Protein AF-A0A379AKD0-F1 (afdb_monomer_lite)

pLDDT: mean 84.81, std 11.89, range [56.19, 95.0]

Sequence (108 aa):
MKQSIRILLLTGLLGFSSTSFALSESEAEDLADLTAVFVYLKNDCGYQDLPDAQIRKALVFFAQQNRWDLSNYSNYNMKALGEDSYRDLSGIAITNDKKVQVHWPAIR

Foldseek 3Di:
DVVVVVVVVVVVVVPDDDPQDAADPVNLLVLLLLVLVVVCCCPPVPPVVPDPVVSVVVSVVVCVVVVHHCPCVVVDPSVVSNVVSNVVLVPPPDHPVVSCVPVPVVVD

Radius of gyration: 21.16 Å; chains: 1; bounding box: 57×25×58 Å

InterPro domains:
  IPR019114 Chaperone lipoprotein, PulS/OutS-like [NF037975] (1-101)
  IPR019114 Chaperone lipoprotein, PulS/OutS-like [PF09691] (22-89)
  IPR038432 PulS/OutS-like superfamily [G3DSA:1.20.58.1630] (23-102)

Organism: Enterobacter agglomerans (NCBI:txid549)

Secondary structure (DSSP, 8-state):
-HHHHHHHHHHHHTT------B--HHHHHHHHHHHHHHHHHHHHSS-TT--HHHHHHHHHHHHHHTT-BGGGGGGS-HHHHHHHHHHHHHHSSS-HHHHHHHH-GGG-

Structure (mmCIF, N/CA/C/O backbone):
data_AF-A0A379AKD0-F1
#
_entry.id   AF-A0A379AKD0-F1
#
loop_
_atom_site.group_PDB
_atom_site.id
_atom_site.type_symbol
_atom_site.label_atom_id
_atom_site.label_alt_id
_atom_site.label_comp_id
_atom_site.label_asym_id
_atom_site.label_entity_id
_atom_site.label_seq_id
_atom_site.pdbx_PDB_ins_code
_atom_site.Cartn_x
_atom_site.Cartn_y
_atom_site.Cartn_z
_atom_site.occupancy
_atom_site.B_iso_or_equiv
_atom_site.auth_seq_id
_atom_site.auth_comp_id
_atom_site.auth_asym_id
_atom_site.auth_atom_id
_atom_site.pdbx_PDB_model_num
ATOM 1 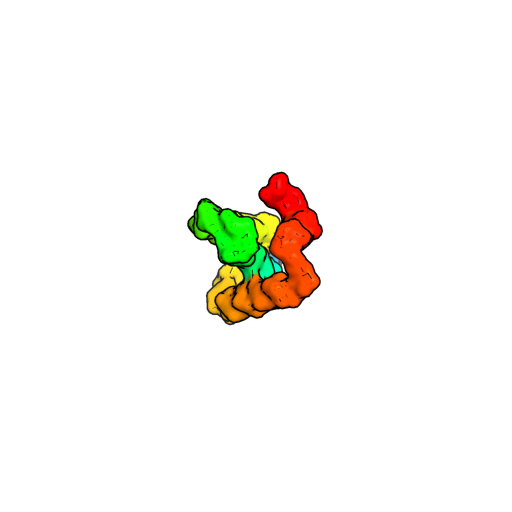N N . MET A 1 1 ? 41.585 11.892 -37.114 1.00 56.19 1 MET A N 1
ATOM 2 C CA . MET A 1 1 ? 40.902 12.778 -36.137 1.00 56.19 1 MET A CA 1
ATOM 3 C C . MET A 1 1 ? 39.393 12.515 -35.987 1.00 56.19 1 MET A C 1
ATOM 5 O O . MET A 1 1 ? 38.898 12.650 -34.880 1.00 56.19 1 MET A O 1
ATOM 9 N N . LYS A 1 2 ? 38.641 12.091 -37.024 1.00 58.56 2 LYS A N 1
ATOM 10 C CA . LYS A 1 2 ? 37.175 11.865 -36.913 1.00 58.56 2 LYS A CA 1
ATOM 11 C C . LYS A 1 2 ? 36.748 10.609 -36.120 1.00 58.56 2 LYS A C 1
ATOM 13 O O . LYS A 1 2 ? 35.685 10.624 -35.512 1.00 58.56 2 LYS A O 1
ATOM 18 N N . GLN A 1 3 ? 37.550 9.538 -36.100 1.00 60.66 3 GLN A N 1
ATOM 19 C CA . GLN A 1 3 ? 37.236 8.310 -35.341 1.00 60.66 3 GLN A CA 1
ATOM 20 C C . GLN A 1 3 ? 37.409 8.479 -33.825 1.00 60.66 3 GLN A C 1
ATOM 22 O O . GLN A 1 3 ? 36.604 7.961 -33.061 1.00 60.66 3 GLN A O 1
ATOM 27 N N . SER A 1 4 ? 38.403 9.257 -33.393 1.00 63.88 4 SER A N 1
ATOM 28 C CA . SER A 1 4 ? 38.708 9.483 -31.975 1.00 63.88 4 SER A CA 1
ATOM 29 C C . SER A 1 4 ? 37.573 10.211 -31.243 1.00 63.88 4 SER A C 1
ATOM 31 O O . SER A 1 4 ? 37.253 9.867 -30.112 1.00 63.88 4 SER A O 1
ATOM 33 N N . ILE A 1 5 ? 36.902 11.152 -31.920 1.00 73.12 5 ILE A N 1
ATOM 34 C CA . ILE A 1 5 ? 35.720 11.858 -31.393 1.00 73.12 5 ILE A CA 1
ATOM 35 C C . ILE A 1 5 ? 34.527 10.910 -31.222 1.00 73.12 5 ILE A C 1
ATOM 37 O O . ILE A 1 5 ? 33.803 11.016 -30.238 1.00 73.12 5 ILE A O 1
ATOM 41 N N . ARG A 1 6 ? 34.331 9.959 -32.147 1.00 68.56 6 ARG A N 1
ATOM 42 C CA . ARG A 1 6 ? 33.240 8.974 -32.047 1.00 68.56 6 ARG A CA 1
ATOM 43 C C . ARG A 1 6 ? 33.447 8.032 -30.869 1.00 68.56 6 ARG A C 1
ATOM 45 O O . ARG A 1 6 ? 32.494 7.765 -30.152 1.00 68.56 6 ARG A O 1
ATOM 52 N N . ILE A 1 7 ? 34.683 7.580 -30.663 1.00 72.00 7 ILE A N 1
ATOM 53 C CA . ILE A 1 7 ? 35.032 6.720 -29.529 1.00 72.00 7 ILE A CA 1
ATOM 54 C C . ILE A 1 7 ? 34.805 7.481 -28.220 1.00 72.00 7 ILE A C 1
ATOM 56 O O . ILE A 1 7 ? 34.089 6.972 -27.374 1.00 72.00 7 ILE A O 1
ATOM 60 N N . LEU A 1 8 ? 35.290 8.723 -28.101 1.00 68.81 8 LEU A N 1
ATOM 61 C CA . LEU A 1 8 ? 35.098 9.553 -26.903 1.00 68.81 8 LEU A CA 1
ATOM 62 C C . LEU A 1 8 ? 33.613 9.835 -26.588 1.00 68.81 8 LEU A C 1
ATOM 64 O O . LEU A 1 8 ? 33.218 9.817 -25.425 1.00 68.81 8 LEU A O 1
ATOM 68 N N . LEU A 1 9 ? 32.782 10.055 -27.615 1.00 65.38 9 LEU A N 1
ATOM 69 C CA . LEU A 1 9 ? 31.327 10.218 -27.468 1.00 65.38 9 LEU A CA 1
ATOM 70 C C . LEU A 1 9 ? 30.635 8.928 -26.999 1.00 65.38 9 LEU A C 1
ATOM 72 O O . LEU A 1 9 ? 29.745 8.987 -26.156 1.00 65.38 9 LEU A O 1
ATOM 76 N N . LEU A 1 10 ? 31.055 7.768 -27.513 1.00 65.44 10 LEU A N 1
ATOM 77 C CA . LEU A 1 10 ? 30.512 6.462 -27.125 1.00 65.44 10 LEU A CA 1
ATOM 78 C C . LEU A 1 10 ? 30.882 6.086 -25.682 1.00 65.44 10 LEU A C 1
ATOM 80 O O . LEU A 1 10 ? 30.019 5.602 -24.952 1.00 65.44 10 LEU A O 1
ATOM 84 N N . THR A 1 11 ? 32.113 6.359 -25.234 1.00 67.75 11 THR A N 1
ATOM 85 C CA . THR A 1 11 ? 32.501 6.127 -23.831 1.00 67.75 11 THR A CA 1
ATOM 86 C C . THR A 1 11 ? 31.832 7.107 -22.867 1.00 67.75 11 THR A C 1
ATOM 88 O O . THR A 1 11 ? 31.550 6.731 -21.734 1.00 67.75 11 THR A O 1
ATOM 91 N N . GLY A 1 12 ? 31.527 8.333 -23.307 1.00 67.62 12 GLY A N 1
ATOM 92 C CA . GLY A 1 12 ? 30.773 9.306 -22.509 1.00 67.62 12 GLY A CA 1
ATOM 93 C C . GLY A 1 12 ? 29.304 8.921 -22.285 1.00 67.62 12 GLY A C 1
ATOM 94 O O . GLY A 1 12 ? 28.765 9.189 -21.215 1.00 67.62 12 GLY A O 1
ATOM 95 N N . LEU A 1 13 ? 28.662 8.255 -23.255 1.00 61.91 13 LEU A N 1
ATOM 96 C CA . LEU A 1 13 ? 27.261 7.818 -23.143 1.00 61.91 13 LEU A CA 1
ATOM 97 C C . LEU A 1 13 ? 27.067 6.572 -22.266 1.00 61.91 13 LEU A C 1
ATOM 99 O O . LEU A 1 13 ? 26.019 6.428 -21.644 1.00 61.91 13 LEU A O 1
ATOM 103 N N . LEU A 1 14 ? 28.059 5.681 -22.197 1.00 61.62 14 LEU A N 1
ATOM 104 C CA . LEU A 1 14 ? 27.978 4.447 -21.401 1.00 61.62 14 LEU A CA 1
ATOM 105 C C . LEU A 1 14 ? 28.285 4.660 -19.906 1.00 61.62 14 LEU A C 1
ATOM 107 O O . LEU A 1 14 ? 28.087 3.748 -19.111 1.00 61.62 14 LEU A O 1
ATOM 111 N N . GLY A 1 15 ? 28.746 5.853 -19.508 1.00 61.59 15 GLY A N 1
ATOM 112 C CA . GLY A 1 15 ? 29.097 6.179 -18.120 1.00 61.59 15 GLY A CA 1
ATOM 113 C C . GLY A 1 15 ? 27.916 6.504 -17.194 1.00 61.59 15 GLY A C 1
ATOM 114 O O . GLY A 1 15 ? 28.125 6.659 -15.995 1.00 61.59 15 GLY A O 1
ATOM 115 N N . PHE A 1 16 ? 26.688 6.604 -17.718 1.00 59.66 16 PHE A N 1
ATOM 116 C CA . PHE A 1 16 ? 25.505 7.020 -16.952 1.00 59.66 16 PHE A CA 1
ATOM 117 C C . PHE A 1 16 ? 24.294 6.110 -17.199 1.00 59.66 16 PHE A C 1
ATOM 119 O O . PHE A 1 16 ? 23.208 6.584 -17.522 1.00 59.66 16 PHE A O 1
ATOM 126 N N . SER A 1 17 ? 24.444 4.792 -17.060 1.00 59.72 17 SER A N 1
ATOM 127 C CA . SER A 1 17 ? 23.280 3.919 -16.881 1.00 59.72 17 SER A CA 1
ATOM 128 C C . SER A 1 17 ? 23.016 3.758 -15.386 1.00 59.72 17 SER A C 1
ATOM 130 O O . SER A 1 17 ? 23.663 2.950 -14.721 1.00 59.72 17 SER A O 1
ATOM 132 N N . SER A 1 18 ? 22.082 4.536 -14.840 1.00 59.25 18 SER A N 1
ATOM 133 C CA . SER A 1 18 ? 21.463 4.191 -13.559 1.00 59.25 18 SER A CA 1
ATOM 134 C C . SER A 1 18 ? 20.801 2.822 -13.708 1.00 59.25 18 SER A C 1
ATOM 136 O O . SER A 1 18 ? 19.997 2.621 -14.617 1.00 59.25 18 SER A O 1
ATOM 138 N N . THR A 1 19 ? 21.161 1.874 -12.849 1.00 58.12 19 THR A N 1
ATOM 139 C CA . THR A 1 19 ? 20.485 0.582 -12.739 1.00 58.12 19 THR A CA 1
ATOM 140 C C . THR A 1 19 ? 19.025 0.837 -12.369 1.00 58.12 19 THR A C 1
ATOM 142 O O . THR A 1 19 ? 18.745 1.241 -11.242 1.00 58.12 19 THR A O 1
ATOM 145 N N . SER A 1 20 ? 18.101 0.655 -13.318 1.00 59.53 20 SER A N 1
ATOM 146 C CA . SER A 1 20 ? 16.673 0.537 -13.003 1.00 59.53 20 SER A CA 1
ATOM 147 C C . SER A 1 20 ? 16.519 -0.799 -12.294 1.00 59.53 20 SER A C 1
ATOM 149 O O . SER A 1 20 ? 16.520 -1.848 -12.938 1.00 59.53 20 SER A O 1
ATOM 151 N N . PHE A 1 21 ? 16.544 -0.782 -10.965 1.00 64.62 21 PHE A N 1
ATOM 152 C CA . PHE A 1 21 ? 16.148 -1.952 -10.202 1.00 64.62 21 PHE A CA 1
ATOM 153 C C . PHE A 1 21 ? 14.634 -1.979 -10.207 1.00 64.62 21 PHE A C 1
ATOM 155 O O . PHE A 1 21 ? 14.012 -1.009 -9.792 1.00 64.62 21 PHE A O 1
ATOM 162 N N . ALA A 1 22 ? 14.076 -3.074 -10.712 1.00 80.69 22 ALA A N 1
ATOM 163 C CA . ALA A 1 22 ? 12.665 -3.376 -10.566 1.00 80.69 22 ALA A CA 1
ATOM 164 C C . ALA A 1 22 ? 12.307 -3.450 -9.065 1.00 80.69 22 ALA A C 1
ATOM 166 O O . ALA A 1 22 ? 13.201 -3.703 -8.253 1.00 80.69 22 ALA A O 1
ATOM 167 N N . LEU A 1 23 ? 11.033 -3.247 -8.712 1.00 89.81 23 LEU A N 1
ATOM 168 C CA . LEU A 1 23 ? 10.525 -3.283 -7.337 1.00 89.81 23 LEU A CA 1
ATOM 169 C C . LEU A 1 23 ? 11.125 -4.461 -6.568 1.00 89.81 23 LEU A C 1
ATOM 171 O O . LEU A 1 23 ? 11.036 -5.607 -7.024 1.00 89.81 23 LEU A O 1
ATOM 175 N N . SER A 1 24 ? 11.749 -4.165 -5.436 1.00 92.00 24 SER A N 1
ATOM 176 C CA . SER A 1 24 ? 12.279 -5.165 -4.516 1.00 92.00 24 SER A CA 1
ATOM 177 C C . SER A 1 24 ? 11.171 -5.759 -3.644 1.00 92.00 24 SER A C 1
ATOM 179 O O . SER A 1 24 ? 10.066 -5.229 -3.552 1.00 92.00 24 SER A O 1
ATOM 181 N N . GLU A 1 25 ? 11.471 -6.877 -2.984 1.00 91.12 25 GLU A N 1
ATOM 182 C CA . GLU A 1 25 ? 10.528 -7.554 -2.088 1.00 91.12 25 GLU A CA 1
ATOM 183 C C . GLU A 1 25 ? 10.078 -6.651 -0.933 1.00 91.12 25 GLU A C 1
ATOM 185 O O . GLU A 1 25 ? 8.881 -6.498 -0.727 1.00 91.12 25 GLU A O 1
ATOM 190 N N . SER A 1 26 ? 11.006 -5.954 -0.275 1.00 93.44 26 SER A N 1
ATOM 191 C CA . SER A 1 26 ? 10.672 -5.020 0.808 1.00 93.44 26 SER A CA 1
ATOM 192 C C . SER A 1 26 ? 9.814 -3.843 0.338 1.00 93.44 26 SER A C 1
ATOM 194 O O . SER A 1 26 ? 8.913 -3.411 1.042 1.00 93.44 26 SER A O 1
ATOM 196 N N . GLU A 1 27 ? 10.047 -3.326 -0.872 1.00 94.44 27 GLU A N 1
ATOM 197 C CA . GLU A 1 27 ? 9.229 -2.231 -1.417 1.00 94.44 27 GLU A CA 1
ATOM 198 C C . GLU A 1 27 ? 7.821 -2.717 -1.807 1.00 94.44 27 GLU A C 1
ATOM 200 O O . GLU A 1 27 ? 6.844 -1.969 -1.719 1.00 94.44 27 GLU A O 1
ATOM 205 N N . ALA A 1 28 ? 7.699 -3.977 -2.238 1.00 93.75 28 ALA A N 1
ATOM 206 C CA . ALA A 1 28 ? 6.411 -4.623 -2.465 1.00 93.75 28 ALA A CA 1
ATOM 207 C C . ALA A 1 28 ? 5.637 -4.826 -1.153 1.00 93.75 28 ALA A C 1
ATOM 209 O O . ALA A 1 28 ? 4.436 -4.550 -1.116 1.00 93.75 28 ALA A O 1
ATOM 210 N N . GLU A 1 29 ? 6.319 -5.260 -0.091 1.00 94.19 29 GLU A N 1
ATOM 211 C CA . GLU A 1 29 ? 5.762 -5.374 1.261 1.00 94.19 29 GLU A CA 1
ATOM 212 C C . GLU A 1 29 ? 5.301 -4.010 1.791 1.00 94.19 29 GLU A C 1
ATOM 214 O O . GLU A 1 29 ? 4.142 -3.876 2.171 1.00 94.19 29 GLU A O 1
ATOM 219 N N . ASP A 1 30 ? 6.122 -2.961 1.688 1.00 94.75 30 ASP A N 1
ATOM 220 C CA . ASP A 1 30 ? 5.749 -1.608 2.126 1.00 94.75 30 ASP A CA 1
ATOM 221 C C . ASP A 1 30 ? 4.495 -1.079 1.393 1.00 94.75 30 ASP A C 1
ATOM 223 O O . ASP A 1 30 ? 3.618 -0.438 1.986 1.00 94.75 30 ASP A O 1
ATOM 227 N N . LEU A 1 31 ? 4.367 -1.346 0.085 1.00 93.56 31 LEU A N 1
ATOM 228 C CA . LEU A 1 31 ? 3.157 -0.999 -0.674 1.00 93.56 31 LEU A CA 1
ATOM 229 C C . LEU A 1 31 ? 1.931 -1.797 -0.219 1.00 93.56 31 LEU A C 1
ATOM 231 O O . LEU A 1 31 ? 0.816 -1.255 -0.192 1.00 93.56 31 LEU A O 1
ATOM 235 N N . ALA A 1 32 ? 2.117 -3.075 0.101 1.00 94.25 32 ALA A N 1
ATOM 236 C CA . ALA A 1 32 ? 1.061 -3.939 0.602 1.00 94.25 32 ALA A CA 1
ATOM 237 C C . ALA A 1 32 ? 0.595 -3.503 1.998 1.00 94.25 32 ALA A C 1
ATOM 239 O O . ALA A 1 32 ? -0.612 -3.372 2.210 1.00 94.25 32 ALA A O 1
ATOM 240 N N . ASP A 1 33 ? 1.524 -3.154 2.886 1.00 93.88 33 ASP A N 1
ATOM 241 C CA . ASP A 1 33 ? 1.257 -2.615 4.219 1.00 93.88 33 ASP A CA 1
ATOM 242 C C . ASP A 1 33 ? 0.435 -1.330 4.141 1.00 93.88 33 ASP A C 1
ATOM 244 O O . ASP A 1 33 ? -0.621 -1.212 4.772 1.00 93.88 33 ASP A O 1
ATOM 248 N N . LEU A 1 34 ? 0.847 -0.380 3.295 1.00 92.75 34 LEU A N 1
ATOM 249 C CA . LEU A 1 34 ? 0.081 0.848 3.074 1.00 92.75 34 LEU A CA 1
ATOM 250 C C . LEU A 1 34 ? -1.325 0.552 2.543 1.00 92.75 34 LEU A C 1
ATOM 252 O O . LEU A 1 34 ? -2.297 1.179 2.967 1.00 92.75 34 LEU A O 1
ATOM 256 N N . THR A 1 35 ? -1.458 -0.417 1.638 1.00 93.19 35 THR A N 1
ATOM 257 C CA . THR A 1 35 ? -2.765 -0.836 1.115 1.00 93.19 35 THR A CA 1
ATOM 258 C C . THR A 1 35 ? -3.641 -1.427 2.221 1.00 93.19 35 THR A C 1
ATOM 260 O O . THR A 1 35 ? -4.812 -1.053 2.339 1.00 93.19 35 THR A O 1
ATOM 263 N N . ALA A 1 36 ? -3.079 -2.296 3.063 1.00 94.19 36 ALA A N 1
ATOM 264 C CA . ALA A 1 36 ? -3.768 -2.919 4.187 1.00 94.19 36 ALA A CA 1
ATOM 265 C C . ALA A 1 36 ? -4.279 -1.885 5.197 1.00 94.19 36 ALA A C 1
ATOM 267 O O . ALA A 1 36 ? -5.409 -2.006 5.670 1.00 94.19 36 ALA A O 1
ATOM 268 N N . VAL A 1 37 ? -3.511 -0.821 5.454 1.00 92.81 37 VAL A N 1
ATOM 269 C CA . VAL A 1 37 ? -3.950 0.307 6.289 1.00 92.81 37 VAL A CA 1
ATOM 270 C C . VAL A 1 37 ? -5.221 0.947 5.738 1.00 92.81 37 VAL A C 1
ATOM 272 O O . VAL A 1 37 ? -6.181 1.139 6.483 1.00 92.81 37 VAL A O 1
ATOM 275 N N . PHE A 1 38 ? -5.273 1.262 4.440 1.00 92.44 38 PHE A N 1
ATOM 276 C CA . PHE A 1 38 ? -6.473 1.874 3.857 1.00 92.44 38 PHE A CA 1
ATOM 277 C C . PHE A 1 38 ? -7.682 0.939 3.918 1.00 92.44 38 PHE A C 1
ATOM 279 O O . PHE A 1 38 ? -8.786 1.388 4.227 1.00 92.44 38 PHE A O 1
ATOM 286 N N . VAL A 1 39 ? -7.479 -0.355 3.668 1.00 92.81 39 VAL A N 1
ATOM 287 C CA . VAL A 1 39 ? -8.539 -1.365 3.795 1.00 92.81 39 VAL A CA 1
ATOM 288 C C . VAL A 1 39 ? -9.045 -1.445 5.239 1.00 92.81 39 VAL A C 1
ATOM 290 O O . VAL A 1 39 ? -10.255 -1.433 5.460 1.00 92.81 39 VAL A O 1
ATOM 293 N N . TYR A 1 40 ? -8.143 -1.436 6.222 1.00 93.56 40 TYR A N 1
ATOM 294 C CA . TYR A 1 40 ? -8.481 -1.435 7.646 1.00 93.56 40 TYR A CA 1
ATOM 295 C C . TYR A 1 40 ? -9.265 -0.199 8.067 1.00 93.56 40 TYR A C 1
ATOM 297 O O . TYR A 1 40 ? -10.297 -0.303 8.728 1.00 93.56 40 TYR A O 1
ATOM 305 N N . LEU A 1 41 ? -8.837 0.985 7.632 1.00 92.12 41 LEU A N 1
ATOM 306 C CA . LEU A 1 41 ? -9.553 2.21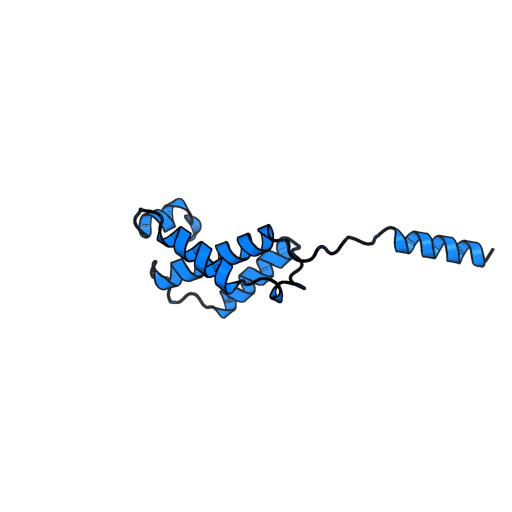9 7.939 1.00 92.12 41 LEU A CA 1
ATOM 307 C C . LEU A 1 41 ? -10.995 2.175 7.416 1.00 92.12 41 LEU A C 1
ATOM 309 O O . LEU A 1 41 ? -11.924 2.564 8.131 1.00 92.12 41 LEU A O 1
ATOM 313 N N . LYS A 1 42 ? -11.189 1.664 6.195 1.00 92.69 42 LYS A N 1
ATOM 314 C CA . LYS A 1 42 ? -12.510 1.536 5.568 1.00 92.69 42 L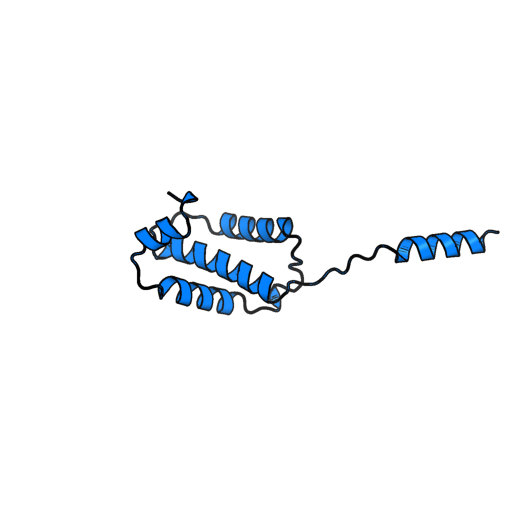YS A CA 1
ATOM 315 C C . LYS A 1 42 ? -13.407 0.523 6.272 1.00 92.69 42 LYS A C 1
ATOM 317 O O . LYS A 1 42 ? -14.577 0.820 6.513 1.00 92.69 42 LYS A O 1
ATOM 322 N N . ASN A 1 43 ? -12.869 -0.652 6.585 1.00 92.38 43 ASN A N 1
ATOM 323 C CA . ASN A 1 43 ? -13.659 -1.784 7.064 1.00 92.38 43 ASN A CA 1
ATOM 324 C C . ASN A 1 43 ? -13.873 -1.760 8.582 1.00 92.38 43 ASN A C 1
ATOM 326 O O . ASN A 1 43 ? -14.954 -2.110 9.049 1.00 92.38 43 ASN A O 1
ATOM 330 N N . ASP A 1 44 ? -12.874 -1.311 9.344 1.00 92.69 44 ASP A N 1
ATOM 331 C CA . ASP A 1 44 ? -12.805 -1.514 10.794 1.00 92.69 44 ASP A CA 1
ATOM 332 C C . ASP A 1 44 ? -12.820 -0.204 11.595 1.00 92.69 44 ASP A C 1
ATOM 334 O O . ASP A 1 44 ? -13.086 -0.218 12.800 1.00 92.69 44 ASP A O 1
ATOM 338 N N . CYS A 1 45 ? -12.533 0.940 10.963 1.00 90.19 45 CYS A N 1
ATOM 339 C CA . CYS A 1 45 ? -12.449 2.241 11.648 1.00 90.19 45 CYS A CA 1
ATOM 340 C C . CYS A 1 45 ? -13.486 3.275 11.185 1.00 90.19 45 CYS A C 1
ATOM 342 O O . CYS A 1 45 ? -13.453 4.408 11.655 1.00 90.19 45 CYS A O 1
ATOM 344 N N . GLY A 1 46 ? -14.410 2.903 10.293 1.00 90.62 46 GLY A N 1
ATOM 345 C CA . GLY A 1 46 ? -15.530 3.761 9.889 1.00 90.62 46 GLY A CA 1
ATOM 346 C C . GLY A 1 46 ? -15.229 4.763 8.768 1.00 90.62 46 GLY A C 1
ATOM 347 O O . GLY A 1 46 ? -16.079 5.595 8.467 1.00 90.62 46 GLY A O 1
ATOM 348 N N . TYR A 1 47 ? -14.077 4.673 8.096 1.00 90.44 47 TYR A N 1
ATOM 349 C CA . TYR A 1 47 ? -13.706 5.562 6.982 1.00 90.44 47 TYR A CA 1
ATOM 350 C C . TYR A 1 47 ? -14.223 5.056 5.625 1.00 90.44 47 TYR A C 1
ATOM 352 O O . TYR A 1 47 ? -13.490 5.011 4.638 1.00 90.44 47 TYR A O 1
ATOM 360 N N . GLN A 1 48 ? -15.487 4.642 5.564 1.00 91.31 48 GLN A N 1
ATOM 361 C CA . GLN A 1 48 ? -16.081 3.971 4.396 1.00 91.31 48 GLN A CA 1
ATOM 362 C C . GLN A 1 48 ? -16.058 4.841 3.128 1.00 91.31 48 GLN A C 1
ATOM 364 O O . GLN A 1 48 ? -15.884 4.322 2.023 1.00 91.31 48 GLN A O 1
ATOM 369 N N . ASP A 1 49 ? -16.145 6.161 3.306 1.00 92.19 49 ASP A N 1
ATOM 370 C CA . ASP A 1 49 ? -16.180 7.156 2.230 1.00 92.19 49 ASP A CA 1
ATOM 371 C C . ASP A 1 49 ? -14.816 7.414 1.571 1.00 92.19 49 ASP A C 1
ATOM 373 O O . ASP A 1 49 ? -14.730 8.192 0.617 1.00 92.19 49 ASP A O 1
ATOM 377 N N . LEU A 1 50 ? -13.735 6.768 2.034 1.00 90.25 50 LEU A N 1
ATOM 378 C CA . LEU A 1 50 ? -12.426 6.893 1.397 1.00 90.25 50 LEU A CA 1
ATOM 379 C C . LEU A 1 50 ? -12.486 6.409 -0.067 1.00 90.25 50 LEU A C 1
ATOM 381 O O . LEU A 1 50 ? -12.786 5.237 -0.321 1.00 90.25 50 LEU A O 1
ATOM 385 N N . PRO A 1 51 ? -12.173 7.268 -1.052 1.00 93.69 51 PRO A N 1
ATOM 386 C CA . PRO A 1 51 ? -12.346 6.940 -2.461 1.00 93.69 51 PRO A CA 1
ATOM 387 C C . PRO A 1 51 ? -11.193 6.078 -2.998 1.00 93.69 51 PRO A C 1
ATOM 389 O O . PRO A 1 51 ? -10.066 6.551 -3.163 1.00 93.69 51 PRO A O 1
ATOM 392 N N . ASP A 1 52 ? -11.491 4.832 -3.383 1.00 91.38 52 ASP A N 1
ATOM 393 C CA . ASP A 1 52 ? -10.491 3.845 -3.835 1.00 91.38 52 ASP A CA 1
ATOM 394 C C . ASP A 1 52 ? -9.614 4.345 -4.986 1.00 91.38 52 ASP A C 1
ATOM 396 O O . ASP A 1 52 ? -8.419 4.062 -5.056 1.00 91.38 52 ASP A O 1
ATOM 400 N N . ALA A 1 53 ? -10.200 5.103 -5.916 1.00 92.56 53 ALA A N 1
ATOM 401 C CA . ALA A 1 53 ? -9.466 5.644 -7.053 1.00 92.56 53 ALA A CA 1
ATOM 402 C C . ALA A 1 53 ? -8.390 6.654 -6.626 1.00 92.56 53 ALA A C 1
ATOM 404 O O . ALA A 1 53 ? -7.348 6.736 -7.275 1.00 92.56 53 ALA A O 1
ATOM 405 N N . GLN A 1 54 ? -8.629 7.420 -5.559 1.00 91.94 54 GLN A N 1
ATOM 406 C CA . GLN A 1 54 ? -7.651 8.377 -5.040 1.00 91.94 54 GLN A CA 1
ATOM 407 C C . GLN A 1 54 ? -6.594 7.660 -4.203 1.00 91.94 54 GLN A C 1
ATOM 409 O O . GLN A 1 54 ? -5.419 7.966 -4.371 1.00 91.94 54 GLN A O 1
ATOM 414 N N . ILE A 1 55 ? -6.979 6.649 -3.412 1.00 91.75 55 ILE A N 1
ATOM 415 C CA . ILE A 1 55 ? -6.030 5.791 -2.683 1.00 91.75 55 ILE A CA 1
ATOM 416 C C . ILE A 1 55 ? -5.048 5.133 -3.657 1.00 91.75 55 ILE A C 1
ATOM 418 O O . ILE A 1 55 ? -3.839 5.269 -3.498 1.00 91.75 55 ILE A O 1
ATOM 422 N N . ARG A 1 56 ? -5.546 4.499 -4.729 1.00 91.31 56 ARG A N 1
ATOM 423 C CA . ARG A 1 56 ? -4.677 3.883 -5.747 1.00 91.31 56 ARG A CA 1
ATOM 424 C C . ARG A 1 56 ? -3.717 4.892 -6.377 1.00 91.31 56 ARG A C 1
ATOM 426 O O . ARG A 1 56 ? -2.542 4.588 -6.555 1.00 91.31 56 ARG A O 1
ATOM 433 N N . LYS A 1 57 ? -4.194 6.099 -6.697 1.00 93.38 57 LYS A N 1
ATOM 434 C CA . LYS A 1 57 ? -3.337 7.172 -7.227 1.00 93.38 57 LYS A CA 1
ATOM 435 C C . LYS A 1 57 ? -2.290 7.623 -6.208 1.00 93.38 57 LYS A C 1
ATOM 437 O O . LYS A 1 57 ? -1.149 7.842 -6.598 1.00 93.38 57 LYS A O 1
ATOM 442 N N . ALA A 1 58 ? -2.661 7.742 -4.936 1.00 92.62 58 ALA A N 1
ATOM 443 C CA . ALA A 1 58 ? -1.753 8.126 -3.863 1.00 92.62 58 ALA A CA 1
ATOM 444 C C . ALA A 1 58 ? -0.653 7.077 -3.650 1.00 92.62 58 ALA A C 1
ATOM 446 O O . ALA A 1 58 ? 0.506 7.455 -3.525 1.00 92.62 58 ALA A O 1
ATOM 447 N N . LEU A 1 59 ? -0.984 5.782 -3.699 1.00 92.19 59 LEU A N 1
ATOM 448 C CA . LEU A 1 59 ? -0.007 4.690 -3.611 1.00 92.19 59 LEU A CA 1
ATOM 449 C C . LEU A 1 59 ? 0.983 4.708 -4.784 1.00 92.19 59 LEU A C 1
ATOM 451 O O . LEU A 1 59 ? 2.191 4.625 -4.576 1.00 92.19 59 LEU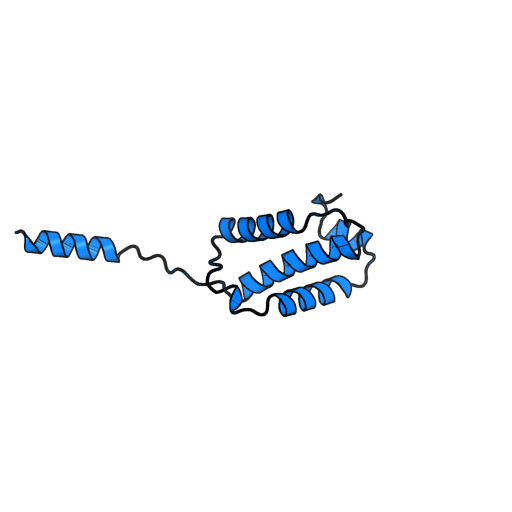 A O 1
ATOM 455 N N . VAL A 1 60 ? 0.494 4.896 -6.016 1.00 91.88 60 VAL A N 1
ATOM 456 C CA . VAL A 1 60 ? 1.369 5.038 -7.196 1.00 91.88 60 VAL A CA 1
ATOM 457 C C . VAL A 1 60 ? 2.254 6.279 -7.074 1.00 91.88 60 VAL A C 1
ATOM 459 O O . VAL A 1 60 ? 3.448 6.214 -7.357 1.00 91.88 60 VAL A O 1
ATOM 462 N N . PHE A 1 61 ? 1.695 7.404 -6.627 1.00 93.88 61 PHE A N 1
ATOM 463 C CA . PHE A 1 61 ? 2.463 8.626 -6.406 1.00 93.88 61 PHE A CA 1
ATOM 464 C C . PHE A 1 61 ? 3.533 8.435 -5.325 1.00 93.88 61 PHE A C 1
ATOM 466 O O . PHE A 1 61 ? 4.669 8.856 -5.518 1.00 93.88 61 PHE A O 1
ATOM 473 N N . PHE A 1 62 ? 3.203 7.763 -4.222 1.00 93.19 62 PHE A N 1
ATOM 474 C CA . PHE A 1 62 ? 4.142 7.433 -3.155 1.00 93.19 62 PHE A CA 1
ATOM 475 C C . PHE A 1 62 ? 5.312 6.589 -3.674 1.00 93.19 62 PHE A C 1
ATOM 477 O O . PHE A 1 62 ? 6.466 6.958 -3.459 1.00 93.19 62 PHE A O 1
ATOM 484 N N . ALA A 1 63 ? 5.038 5.524 -4.432 1.00 93.06 63 ALA A N 1
ATOM 485 C CA . ALA A 1 63 ? 6.082 4.719 -5.066 1.00 93.06 63 ALA A CA 1
ATOM 486 C C . ALA A 1 63 ? 6.988 5.568 -5.976 1.00 93.06 63 ALA A C 1
ATOM 488 O O . ALA A 1 63 ? 8.212 5.492 -5.899 1.00 93.06 63 ALA A O 1
ATOM 489 N N . GLN A 1 64 ? 6.395 6.451 -6.786 1.00 91.31 64 GLN A N 1
ATOM 490 C CA . GLN A 1 64 ? 7.143 7.352 -7.667 1.00 91.31 64 GLN A CA 1
ATOM 491 C C . GLN A 1 64 ? 8.018 8.349 -6.895 1.00 91.31 64 GLN A C 1
ATOM 493 O O . GLN A 1 64 ? 9.156 8.591 -7.299 1.00 91.31 64 GLN A O 1
ATOM 498 N N . GLN A 1 65 ? 7.525 8.913 -5.785 1.00 93.94 65 GLN A N 1
ATOM 499 C CA . GLN A 1 65 ? 8.316 9.809 -4.930 1.00 93.94 65 GLN A CA 1
ATOM 500 C C . GLN A 1 65 ? 9.516 9.088 -4.306 1.00 93.94 65 GLN A C 1
ATOM 502 O O . GLN A 1 65 ? 10.597 9.670 -4.216 1.00 93.94 65 GLN A O 1
ATOM 507 N N . ASN A 1 66 ? 9.353 7.810 -3.954 1.00 92.06 66 ASN A N 1
ATOM 508 C CA . ASN A 1 66 ? 10.431 6.960 -3.447 1.00 92.06 66 ASN A CA 1
ATOM 509 C C . ASN A 1 66 ? 11.313 6.353 -4.555 1.00 92.06 66 ASN A C 1
ATOM 511 O O . ASN A 1 66 ? 12.275 5.654 -4.256 1.00 92.06 66 ASN A O 1
ATOM 515 N N . ARG A 1 67 ? 11.044 6.676 -5.831 1.00 92.00 67 ARG A N 1
ATOM 516 C CA . ARG A 1 67 ? 11.757 6.160 -7.015 1.00 92.00 67 ARG A CA 1
ATOM 517 C C . ARG A 1 67 ? 11.682 4.638 -7.170 1.00 92.00 67 ARG A C 1
ATOM 519 O O . ARG A 1 67 ? 12.585 4.040 -7.749 1.00 92.00 67 ARG A O 1
ATOM 526 N N . TRP A 1 68 ? 10.602 4.034 -6.691 1.00 92.50 68 TRP A N 1
ATOM 527 C CA . TRP A 1 68 ? 10.338 2.610 -6.860 1.00 92.50 68 TRP A CA 1
ATOM 528 C C . TRP A 1 68 ? 9.888 2.311 -8.290 1.00 92.50 68 TRP A C 1
ATOM 530 O O . TRP A 1 68 ? 8.990 2.967 -8.831 1.00 92.50 68 TRP A O 1
ATOM 540 N N . ASP A 1 69 ? 10.516 1.316 -8.911 1.00 90.12 69 ASP A N 1
ATOM 541 C CA . ASP A 1 69 ? 10.214 0.886 -10.274 1.00 90.12 69 ASP A CA 1
ATOM 542 C C . ASP A 1 69 ? 9.087 -0.153 -10.267 1.00 90.12 69 ASP A C 1
ATOM 544 O O . ASP A 1 69 ? 9.291 -1.332 -9.997 1.00 90.12 69 ASP A O 1
ATOM 548 N N . LEU A 1 70 ? 7.877 0.280 -10.613 1.00 90.00 70 LEU A N 1
ATOM 549 C CA . LEU A 1 70 ? 6.692 -0.582 -10.632 1.00 90.00 70 LEU A CA 1
ATOM 550 C C . LEU A 1 70 ? 6.597 -1.495 -11.871 1.00 90.00 70 LEU A C 1
ATOM 552 O O . LEU A 1 70 ? 5.563 -2.136 -12.069 1.00 90.00 70 LEU A O 1
ATOM 556 N N . SER A 1 71 ? 7.621 -1.565 -12.729 1.00 90.94 71 SER A N 1
ATOM 557 C CA . SER A 1 71 ? 7.574 -2.348 -13.978 1.00 90.94 71 SER A CA 1
ATOM 558 C C . SER A 1 71 ? 7.334 -3.847 -13.766 1.00 90.94 71 SER A C 1
ATOM 560 O O . SER A 1 71 ? 6.716 -4.492 -14.612 1.00 90.94 71 SER A O 1
ATOM 562 N N . ASN A 1 72 ? 7.764 -4.393 -12.628 1.00 90.31 72 ASN A N 1
ATOM 563 C CA . ASN A 1 72 ? 7.543 -5.777 -12.207 1.00 90.31 72 ASN A CA 1
ATOM 564 C C . ASN A 1 72 ? 6.467 -5.912 -11.115 1.00 90.31 72 ASN A C 1
ATOM 566 O O . ASN A 1 72 ? 6.365 -6.978 -10.514 1.00 90.31 72 ASN A O 1
ATOM 570 N N . TYR A 1 73 ? 5.656 -4.881 -10.847 1.00 87.50 73 TYR A N 1
ATOM 571 C CA . TYR A 1 73 ? 4.624 -4.925 -9.799 1.00 87.50 73 TYR A CA 1
ATOM 572 C C . TYR A 1 73 ? 3.687 -6.137 -9.957 1.00 87.50 73 TYR A C 1
ATOM 574 O O . TYR A 1 73 ? 3.306 -6.770 -8.977 1.00 87.50 73 TYR A O 1
ATOM 582 N N . SER A 1 74 ? 3.376 -6.518 -11.201 1.00 89.06 74 SER A N 1
ATOM 583 C CA . SER A 1 74 ? 2.559 -7.696 -11.528 1.00 89.06 74 SER A CA 1
ATOM 584 C C . SER A 1 74 ? 3.205 -9.045 -11.194 1.00 89.06 74 SER A C 1
ATOM 586 O O . SER A 1 74 ? 2.517 -10.061 -11.236 1.00 89.06 74 SER A O 1
ATOM 588 N N . ASN A 1 75 ? 4.509 -9.081 -10.912 1.00 92.25 75 ASN A N 1
ATOM 589 C CA . ASN A 1 75 ? 5.228 -10.312 -10.574 1.00 92.25 75 ASN A CA 1
ATOM 590 C C . ASN A 1 75 ? 5.038 -10.703 -9.103 1.00 92.25 75 ASN A C 1
ATOM 592 O O . ASN A 1 75 ? 5.280 -11.854 -8.746 1.00 92.25 75 ASN A O 1
ATOM 596 N N . TYR A 1 76 ? 4.594 -9.766 -8.264 1.00 90.69 76 TYR A N 1
ATOM 597 C CA . TYR A 1 76 ? 4.274 -10.013 -6.865 1.00 90.69 76 TYR A CA 1
ATOM 598 C C . TYR A 1 76 ? 2.792 -10.336 -6.701 1.00 90.69 76 TYR A C 1
ATOM 600 O O . TYR A 1 76 ? 1.921 -9.729 -7.331 1.00 90.69 76 TYR A O 1
ATOM 608 N N . ASN A 1 77 ? 2.479 -11.252 -5.784 1.00 93.06 77 ASN A N 1
ATOM 609 C CA . ASN A 1 77 ? 1.103 -11.472 -5.357 1.00 93.06 77 ASN A CA 1
ATOM 610 C C . ASN A 1 77 ? 0.697 -10.405 -4.330 1.00 93.06 77 ASN A C 1
ATOM 612 O O . ASN A 1 77 ? 0.552 -10.678 -3.142 1.00 93.06 77 ASN A O 1
ATOM 616 N N . MET A 1 78 ? 0.506 -9.178 -4.812 1.00 89.62 78 MET A N 1
ATOM 617 C CA . MET A 1 78 ? 0.172 -8.005 -3.993 1.00 89.62 78 MET A CA 1
ATOM 618 C C . MET A 1 78 ? -1.132 -8.173 -3.212 1.00 89.62 78 MET A C 1
ATOM 620 O O . MET A 1 78 ? -1.313 -7.570 -2.159 1.00 89.62 78 MET A O 1
ATOM 624 N N . LYS A 1 79 ? -2.038 -9.021 -3.714 1.00 90.38 79 LYS A N 1
ATOM 625 C CA . LYS A 1 79 ? -3.254 -9.385 -2.995 1.00 90.38 79 LYS A CA 1
ATOM 626 C C . LYS A 1 79 ? -2.927 -10.196 -1.740 1.00 90.38 79 LYS A C 1
ATOM 628 O O . LYS A 1 79 ? -3.412 -9.842 -0.676 1.00 90.38 79 LYS A O 1
ATOM 633 N N . ALA A 1 80 ? -2.113 -11.245 -1.869 1.00 94.06 80 ALA A N 1
ATOM 634 C CA . ALA A 1 80 ? -1.716 -12.063 -0.726 1.00 94.06 80 ALA A CA 1
ATOM 635 C C . ALA A 1 80 ? -0.920 -11.247 0.299 1.00 94.06 80 ALA A C 1
ATOM 637 O O . ALA A 1 80 ? -1.269 -11.275 1.472 1.00 94.06 80 ALA A O 1
ATOM 638 N N . LEU A 1 81 ? 0.057 -10.450 -0.156 1.00 93.44 81 LEU A N 1
ATOM 639 C CA . LEU A 1 81 ? 0.824 -9.560 0.724 1.00 93.44 81 LEU A CA 1
ATOM 640 C C . LEU A 1 81 ? -0.105 -8.611 1.495 1.00 93.44 81 LEU A C 1
ATOM 642 O O . LEU A 1 81 ? -0.036 -8.534 2.713 1.00 93.44 81 LEU A O 1
ATOM 646 N N . GLY A 1 82 ? -1.046 -7.952 0.808 1.00 92.44 82 GLY A N 1
ATOM 647 C CA . GLY A 1 82 ? -1.980 -7.035 1.466 1.00 92.44 82 GLY A CA 1
ATOM 648 C C . GLY A 1 82 ? -2.948 -7.727 2.435 1.00 92.44 82 GLY A C 1
ATOM 649 O O . GLY A 1 82 ? -3.286 -7.159 3.472 1.00 92.44 82 GLY A O 1
ATOM 650 N N . GLU A 1 83 ? -3.404 -8.943 2.121 1.00 93.25 83 GLU A N 1
ATOM 651 C CA . GLU A 1 83 ? -4.254 -9.745 3.014 1.00 93.25 83 GLU A CA 1
ATOM 652 C C . GLU A 1 83 ? -3.493 -10.207 4.265 1.00 93.25 83 GLU A C 1
ATOM 654 O O . GLU A 1 83 ? -4.059 -10.195 5.362 1.00 93.25 83 GLU A O 1
ATOM 659 N N . ASP A 1 84 ? -2.219 -10.571 4.115 1.00 95.00 84 ASP A N 1
ATOM 660 C CA . ASP A 1 84 ? -1.340 -10.934 5.225 1.00 95.00 84 ASP A CA 1
ATOM 661 C C . ASP A 1 84 ? -1.096 -9.730 6.144 1.00 95.00 84 ASP A C 1
ATOM 663 O O . ASP A 1 84 ? -1.387 -9.816 7.340 1.00 95.00 84 ASP A O 1
ATOM 667 N N . SER A 1 85 ? -0.722 -8.574 5.587 1.00 93.69 85 SER A N 1
ATOM 668 C CA . SER A 1 85 ? -0.556 -7.326 6.344 1.00 93.69 85 SER A CA 1
ATOM 669 C C . SER A 1 85 ? -1.848 -6.884 7.043 1.00 93.69 85 SER A C 1
ATOM 671 O O . SER A 1 85 ? -1.828 -6.434 8.192 1.00 93.69 85 SER A O 1
ATOM 673 N N . TYR A 1 86 ? -3.006 -7.038 6.388 1.00 93.38 86 TYR A N 1
ATOM 674 C CA . TYR A 1 86 ? -4.305 -6.735 6.999 1.00 93.38 86 TYR A CA 1
ATOM 675 C C . TYR A 1 86 ? -4.603 -7.666 8.178 1.00 93.38 86 TYR A C 1
ATOM 677 O O . TYR A 1 86 ? -5.049 -7.208 9.235 1.00 93.38 86 TYR A O 1
ATOM 685 N N . ARG A 1 87 ? -4.350 -8.972 8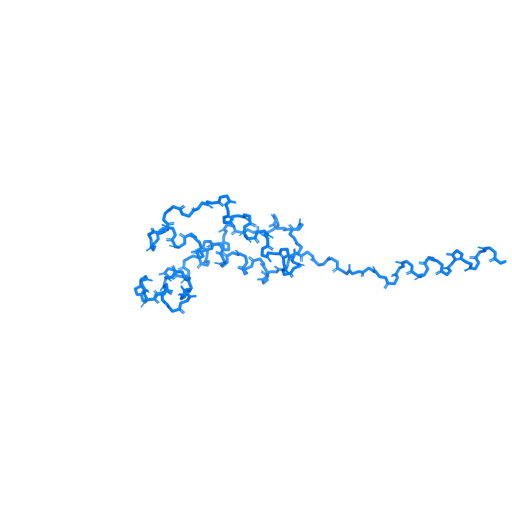.022 1.00 93.75 87 ARG A N 1
ATOM 686 C CA . ARG A 1 87 ? -4.543 -9.955 9.092 1.00 93.75 87 ARG A CA 1
ATOM 687 C C . ARG A 1 87 ? -3.662 -9.619 10.290 1.00 93.75 87 ARG A C 1
ATOM 689 O O . ARG A 1 87 ? -4.180 -9.589 11.408 1.00 93.75 87 ARG A O 1
ATOM 696 N N . ASP A 1 88 ? -2.397 -9.297 10.059 1.00 92.38 88 ASP A N 1
ATOM 697 C CA . ASP A 1 88 ? -1.457 -8.926 11.116 1.00 92.38 88 ASP A CA 1
ATOM 698 C C . ASP A 1 88 ? -1.918 -7.660 11.849 1.00 92.38 88 ASP A C 1
ATOM 700 O O . ASP A 1 88 ? -2.026 -7.655 13.080 1.00 92.38 88 ASP A O 1
ATOM 704 N N . LEU A 1 89 ? -2.323 -6.623 11.107 1.00 90.19 89 LEU A N 1
ATOM 705 C CA . LEU A 1 89 ? -2.867 -5.389 11.676 1.00 90.19 89 LEU A CA 1
ATOM 706 C C . LEU A 1 89 ? -4.146 -5.638 12.494 1.00 90.19 89 LEU A C 1
ATOM 708 O O . LEU A 1 89 ? -4.309 -5.115 13.607 1.00 90.19 89 LEU A O 1
ATOM 712 N N . SER A 1 90 ? -5.064 -6.449 11.967 1.00 88.75 90 SER A N 1
ATOM 713 C CA . SER A 1 90 ? -6.321 -6.800 12.636 1.00 88.75 90 SER A CA 1
ATOM 714 C C . SER A 1 90 ? -6.087 -7.615 13.913 1.00 88.75 90 SER A C 1
ATOM 716 O O . SER A 1 90 ? -6.756 -7.368 14.920 1.00 88.75 90 SER A O 1
ATOM 718 N N . GLY A 1 91 ? -5.068 -8.481 13.920 1.00 90.62 91 GLY A N 1
ATOM 719 C CA . GLY A 1 91 ? -4.697 -9.346 15.039 1.00 90.62 91 GLY A CA 1
ATOM 720 C C . GLY A 1 91 ? -4.064 -8.633 16.238 1.00 90.62 91 GLY A C 1
ATOM 721 O O . GLY A 1 91 ? -3.987 -9.219 17.319 1.00 90.62 91 GLY A O 1
ATOM 722 N N . ILE A 1 92 ? -3.646 -7.368 16.102 1.00 88.56 92 ILE A N 1
ATOM 723 C CA . ILE A 1 92 ? -3.118 -6.584 17.230 1.00 88.56 92 ILE A CA 1
ATOM 724 C C . ILE A 1 92 ? -4.199 -6.452 18.317 1.00 88.56 92 ILE A C 1
ATOM 726 O O . ILE A 1 92 ? -5.253 -5.855 18.089 1.00 88.56 92 ILE A O 1
ATOM 730 N N . ALA A 1 93 ? -3.916 -6.962 19.519 1.00 88.94 93 ALA A N 1
ATOM 731 C CA . ALA A 1 93 ? -4.857 -7.079 20.638 1.00 88.94 93 ALA A CA 1
ATOM 732 C C . ALA A 1 93 ? -5.115 -5.754 21.395 1.00 88.94 93 ALA A C 1
ATOM 734 O O . ALA A 1 93 ? -4.974 -5.672 22.616 1.00 88.94 93 ALA A O 1
ATOM 735 N N . ILE A 1 94 ? -5.490 -4.697 20.670 1.00 89.94 94 ILE A N 1
ATOM 736 C CA . ILE A 1 94 ? -5.949 -3.411 21.219 1.00 89.94 94 ILE A CA 1
ATOM 737 C C . ILE A 1 94 ? -7.179 -2.917 20.444 1.00 89.94 94 ILE A C 1
ATOM 739 O O . ILE A 1 94 ? -7.441 -3.368 19.332 1.00 89.94 94 ILE A O 1
ATOM 743 N N . THR A 1 95 ? -7.933 -1.975 21.015 1.00 88.06 95 THR A N 1
ATOM 744 C CA . THR A 1 95 ? -9.125 -1.411 20.359 1.00 88.06 95 THR A CA 1
ATOM 745 C C . THR A 1 95 ? -8.771 -0.631 19.089 1.00 88.06 95 THR A C 1
ATOM 747 O O . THR A 1 95 ? -7.702 -0.020 19.012 1.00 88.06 95 THR A O 1
ATOM 750 N N . ASN A 1 96 ? -9.687 -0.594 18.115 1.00 86.19 96 ASN A N 1
ATOM 751 C CA . ASN A 1 96 ? -9.495 0.122 16.844 1.00 86.19 96 ASN A CA 1
ATOM 752 C C . ASN A 1 96 ? -9.156 1.601 17.060 1.00 86.19 96 ASN A C 1
ATOM 754 O O . ASN A 1 96 ? -8.177 2.084 16.496 1.00 86.19 96 ASN A O 1
ATOM 758 N N . ASP A 1 97 ? -9.864 2.277 17.970 1.00 84.88 97 ASP A N 1
ATOM 759 C CA . ASP A 1 97 ? -9.585 3.674 18.334 1.00 84.88 97 ASP A CA 1
ATOM 760 C C . ASP A 1 97 ? -8.140 3.879 18.797 1.00 84.88 97 ASP A C 1
ATOM 762 O O . ASP A 1 97 ? -7.500 4.883 18.475 1.00 84.88 97 ASP A O 1
ATOM 766 N N . LYS A 1 98 ? -7.600 2.903 19.538 1.00 86.06 98 LYS A N 1
ATOM 767 C CA . LYS A 1 98 ? -6.227 2.944 20.030 1.00 86.06 98 LYS A CA 1
ATOM 768 C C . LYS A 1 98 ? -5.218 2.618 18.929 1.00 86.06 98 LYS A C 1
ATOM 770 O O . LYS A 1 98 ? -4.162 3.245 18.911 1.00 86.06 98 LYS A O 1
ATOM 775 N N . LYS A 1 99 ? -5.530 1.709 17.995 1.00 87.38 99 LYS A N 1
ATOM 776 C CA . LYS A 1 99 ? -4.689 1.465 16.805 1.00 87.38 99 LYS A CA 1
ATOM 777 C C . LYS A 1 99 ? -4.562 2.737 15.975 1.00 87.38 99 LYS A C 1
ATOM 779 O O . LYS A 1 99 ? -3.442 3.190 15.755 1.00 87.38 99 LYS A O 1
ATOM 784 N N . VAL A 1 100 ? -5.693 3.361 15.628 1.00 84.69 100 VAL A N 1
ATOM 785 C CA . VAL A 1 100 ? -5.733 4.635 14.889 1.00 84.69 100 VAL A CA 1
ATOM 786 C C . VAL A 1 100 ? -4.945 5.711 15.628 1.00 84.69 100 VAL A C 1
ATOM 788 O O . VAL A 1 100 ? -4.082 6.346 15.035 1.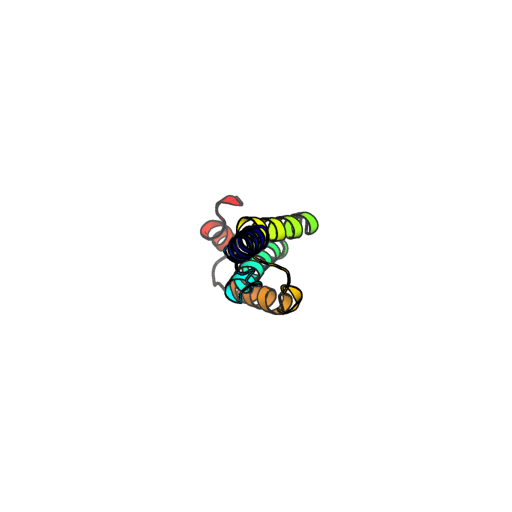00 84.69 100 VAL A O 1
ATOM 791 N N . GLN A 1 101 ? -5.153 5.872 16.937 1.00 84.62 101 GLN A N 1
ATOM 792 C CA . GLN A 1 101 ? -4.439 6.887 17.713 1.00 84.62 101 GLN A CA 1
ATOM 793 C C . GLN A 1 101 ? -2.919 6.683 17.752 1.00 84.62 101 GLN A C 1
ATOM 795 O O . GLN A 1 101 ? -2.175 7.659 17.700 1.00 84.62 101 GLN A O 1
ATOM 800 N N . VAL A 1 102 ? -2.456 5.442 17.913 1.00 82.00 102 VAL A N 1
ATOM 801 C CA . VAL A 1 102 ? -1.026 5.151 18.096 1.00 82.00 102 VAL A CA 1
ATOM 802 C C . VAL A 1 102 ? -0.278 5.158 16.765 1.00 82.00 102 VAL A C 1
ATOM 804 O O . VAL A 1 102 ? 0.834 5.667 16.699 1.00 82.00 102 VAL A O 1
ATOM 807 N N . HIS A 1 103 ? -0.875 4.596 15.717 1.00 79.94 103 HIS A N 1
ATOM 808 C CA . HIS A 1 103 ? -0.181 4.328 14.456 1.00 79.94 103 HIS A CA 1
ATOM 809 C C . HIS A 1 103 ? -0.536 5.349 13.362 1.00 79.94 103 HIS A C 1
ATOM 811 O O . HIS A 1 103 ? 0.258 5.566 12.451 1.00 79.94 103 HIS A O 1
ATOM 817 N N . TRP A 1 104 ? -1.686 6.028 13.468 1.00 80.38 104 TRP A N 1
ATOM 818 C CA . TRP A 1 104 ? -2.156 7.023 12.494 1.00 80.38 104 TRP A CA 1
ATOM 819 C C . TRP A 1 104 ? -2.675 8.309 13.162 1.00 80.38 104 TRP A C 1
ATOM 821 O O . TRP A 1 104 ? -3.818 8.717 12.938 1.00 80.38 104 TRP A O 1
ATOM 831 N N . PRO A 1 105 ? -1.842 9.004 13.961 1.00 73.00 105 PRO A N 1
ATOM 832 C CA . PRO A 1 105 ? -2.273 10.180 14.719 1.00 73.00 105 PRO A CA 1
ATOM 833 C C . PRO A 1 105 ? -2.735 11.347 13.833 1.00 73.00 105 PRO A C 1
ATOM 835 O O . PRO A 1 105 ? -3.519 12.171 14.285 1.00 73.00 105 PRO A O 1
ATOM 838 N N . ALA A 1 106 ? -2.278 11.407 12.578 1.00 71.44 106 ALA A N 1
ATOM 839 C CA . ALA A 1 106 ? -2.633 12.456 11.620 1.00 71.44 106 ALA A CA 1
ATOM 840 C C . ALA A 1 106 ? -4.014 12.273 10.956 1.00 71.44 106 ALA A C 1
ATOM 842 O O . ALA A 1 106 ? -4.430 13.142 10.197 1.00 71.44 106 ALA A O 1
ATOM 843 N N . ILE A 1 107 ? -4.697 11.146 11.189 1.00 67.56 107 ILE A N 1
ATOM 844 C CA . ILE A 1 107 ? -6.013 10.849 10.592 1.00 67.56 107 ILE A CA 1
ATOM 845 C C . ILE A 1 107 ? -7.169 11.361 11.481 1.00 67.56 107 ILE A C 1
ATOM 847 O O . ILE A 1 107 ? -8.310 11.412 11.031 1.00 67.56 107 ILE A O 1
ATOM 851 N N . ARG A 1 108 ? -6.880 11.781 12.722 1.00 60.25 108 ARG A N 1
ATOM 852 C CA . ARG A 1 108 ? -7.861 12.364 13.651 1.00 60.25 108 ARG A CA 1
ATOM 853 C C . ARG A 1 108 ? -7.999 13.877 13.478 1.00 60.25 108 ARG A C 1
ATOM 855 O O . ARG A 1 108 ? -6.958 14.542 13.299 1.00 60.25 108 ARG A O 1
#